Protein AF-A0A3M1J4E8-F1 (afdb_monomer_lite)

Sequence (123 aa):
MEAIKLAAGLACGLILLLCSVLVFVSTPENERYEQTVETLKRRQGLSSVEEVLAVFPQLQGIQLKIRRISYLHDQIHRITEGPAPDVSEEESRCIQAYMEEIHQLRQHVKQGLAQFDTIVGQP

Foldseek 3Di:
DVVVVVVVVVVVVVVVVVVVVVLPDDPVLVVLLVVLQVLCCVLVVN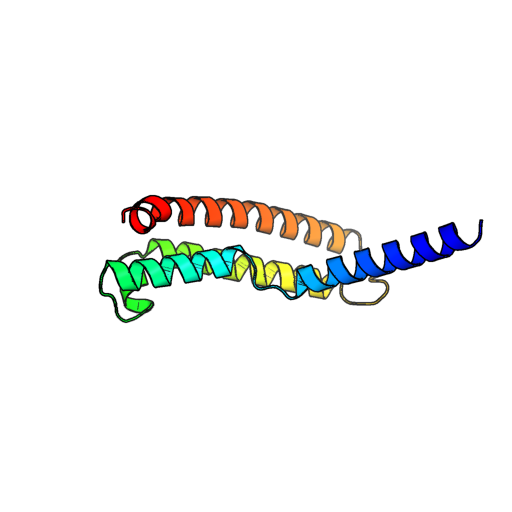DDSVVVCVVVVLSVVLVVLSVLLVVLSVLLCVQVPDPDRPHDPVNVVSNVVSVVSSVVSVVVSVVSSVVSCVVSVDD

Radius of gyration: 19.9 Å; chains: 1; bounding box: 64×22×52 Å

Secondary structure (DSSP, 8-state):
-HHHHHHHHHHHHHHHHHHHHHHHS--HHHHHHHHHHHHHHHHHT--SHHHHHHH-THHHHHHHHHHHHHHHHHHHHHHH-SSS----HHHHHHHHHHHHHHHHHHHHHHHHHHHHHHHHS--

Structure (mmCIF, N/CA/C/O backbone):
data_AF-A0A3M1J4E8-F1
#
_entry.id   AF-A0A3M1J4E8-F1
#
loop_
_atom_site.group_PDB
_atom_site.id
_atom_site.type_symbol
_atom_site.label_atom_id
_atom_site.label_alt_id
_atom_site.label_comp_id
_atom_site.label_asym_id
_atom_site.label_entity_id
_atom_site.label_seq_id
_atom_site.pdbx_PDB_ins_code
_atom_site.Cartn_x
_atom_site.Cartn_y
_atom_site.Cartn_z
_atom_site.occupancy
_atom_site.B_iso_or_equiv
_atom_site.auth_seq_id
_atom_site.auth_comp_id
_atom_site.auth_asym_id
_atom_site.auth_atom_id
_atom_site.pdbx_PDB_model_num
ATOM 1 N N . MET A 1 1 ? 46.088 -7.309 -2.235 1.00 51.94 1 MET A N 1
ATOM 2 C CA . MET A 1 1 ? 45.159 -6.621 -3.166 1.00 51.94 1 MET A CA 1
ATOM 3 C C . MET A 1 1 ? 43.951 -7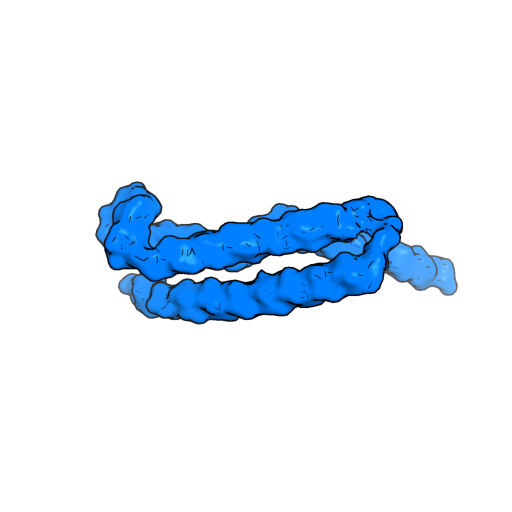.473 -3.561 1.00 51.94 1 MET A C 1
ATOM 5 O O . MET A 1 1 ? 42.925 -6.897 -3.891 1.00 51.94 1 MET A O 1
ATOM 9 N N . GLU A 1 2 ? 44.026 -8.807 -3.507 1.00 52.31 2 GLU A N 1
ATOM 10 C CA . GLU A 1 2 ? 42.916 -9.684 -3.930 1.00 52.31 2 GLU A CA 1
ATOM 11 C C . GLU A 1 2 ? 41.730 -9.731 -2.953 1.00 52.31 2 GLU A C 1
ATOM 13 O O . GLU A 1 2 ? 40.581 -9.776 -3.384 1.00 52.31 2 GLU A O 1
ATOM 18 N N . ALA A 1 3 ? 41.982 -9.595 -1.647 1.00 56.25 3 ALA A N 1
ATOM 19 C CA . ALA A 1 3 ? 40.932 -9.571 -0.622 1.00 56.25 3 ALA A CA 1
ATOM 20 C C . ALA A 1 3 ? 39.928 -8.409 -0.792 1.00 56.25 3 ALA A C 1
ATOM 22 O O . ALA A 1 3 ? 38.752 -8.551 -0.469 1.00 56.25 3 ALA A O 1
ATOM 23 N N . ILE A 1 4 ? 40.368 -7.276 -1.353 1.00 58.94 4 ILE A N 1
ATOM 24 C CA . ILE A 1 4 ? 39.518 -6.094 -1.576 1.00 58.94 4 ILE A CA 1
ATOM 25 C C . ILE A 1 4 ? 38.528 -6.346 -2.726 1.00 58.94 4 ILE A C 1
ATOM 27 O O . ILE A 1 4 ? 37.379 -5.916 -2.659 1.00 58.94 4 ILE A O 1
ATOM 31 N N . LYS A 1 5 ? 38.937 -7.100 -3.757 1.00 55.78 5 LYS A N 1
ATOM 32 C CA . LYS A 1 5 ? 38.064 -7.460 -4.888 1.00 55.78 5 LYS A CA 1
ATOM 33 C C . LYS A 1 5 ? 36.977 -8.456 -4.475 1.00 55.78 5 LYS A C 1
ATOM 35 O O . LYS A 1 5 ? 35.833 -8.316 -4.897 1.00 55.78 5 LYS A O 1
ATOM 40 N N . LEU A 1 6 ? 37.317 -9.409 -3.604 1.00 59.03 6 LEU A N 1
ATOM 41 C CA . LEU A 1 6 ? 36.359 -10.352 -3.013 1.00 59.03 6 LEU A CA 1
ATOM 42 C C . LEU A 1 6 ? 35.342 -9.652 -2.101 1.00 59.03 6 LEU A C 1
ATOM 44 O O . LEU A 1 6 ? 34.148 -9.933 -2.190 1.00 59.03 6 LEU A O 1
ATOM 48 N N . ALA A 1 7 ? 35.790 -8.695 -1.282 1.00 62.09 7 ALA A N 1
ATOM 49 C CA . ALA A 1 7 ? 34.904 -7.909 -0.425 1.00 62.09 7 ALA A CA 1
ATOM 50 C C . ALA A 1 7 ? 33.916 -7.047 -1.232 1.00 62.09 7 ALA A C 1
ATOM 52 O O . ALA A 1 7 ? 32.742 -6.968 -0.877 1.00 62.09 7 ALA A O 1
ATOM 53 N N . ALA A 1 8 ? 34.359 -6.453 -2.347 1.00 61.84 8 ALA A N 1
ATOM 54 C CA . ALA A 1 8 ? 33.491 -5.671 -3.228 1.00 61.84 8 ALA A CA 1
ATOM 55 C C . ALA A 1 8 ? 32.415 -6.535 -3.914 1.00 61.84 8 ALA A C 1
ATOM 57 O O . ALA A 1 8 ? 31.256 -6.126 -3.994 1.00 61.84 8 ALA A O 1
ATOM 58 N N . GLY A 1 9 ? 32.773 -7.747 -4.357 1.00 64.19 9 GLY A N 1
ATOM 59 C CA . GLY A 1 9 ? 31.820 -8.696 -4.942 1.00 64.19 9 GLY A CA 1
ATOM 60 C C . GLY A 1 9 ? 30.756 -9.158 -3.941 1.00 64.19 9 GLY A C 1
ATOM 61 O O . GLY A 1 9 ? 29.569 -9.176 -4.264 1.00 64.19 9 GLY A O 1
ATOM 62 N N . LEU A 1 10 ? 31.166 -9.452 -2.703 1.00 65.00 10 LEU A N 1
ATOM 63 C CA . LEU A 1 10 ? 30.248 -9.816 -1.620 1.00 65.00 10 LEU A CA 1
ATOM 64 C C . LEU A 1 10 ? 29.325 -8.659 -1.225 1.00 65.00 10 LEU A C 1
ATOM 66 O O . LEU A 1 10 ? 28.131 -8.881 -1.057 1.00 65.00 10 LEU A O 1
ATOM 70 N N . ALA A 1 11 ? 29.842 -7.431 -1.130 1.00 66.38 11 ALA A N 1
ATOM 71 C CA . ALA A 1 11 ? 29.031 -6.259 -0.806 1.00 66.38 11 ALA A CA 1
ATOM 72 C C . ALA A 1 11 ? 27.939 -6.006 -1.858 1.00 66.38 11 ALA A C 1
ATOM 74 O O . ALA A 1 11 ? 26.794 -5.738 -1.503 1.00 66.38 11 ALA A O 1
ATOM 75 N N . CYS A 1 12 ? 28.269 -6.152 -3.144 1.00 64.12 12 CYS A N 1
ATOM 76 C CA . CYS A 1 12 ? 27.311 -5.952 -4.231 1.00 64.12 12 CYS A CA 1
ATOM 77 C C . CYS A 1 12 ? 26.219 -7.038 -4.240 1.00 64.12 12 CYS A C 1
ATOM 79 O O . CYS A 1 12 ? 25.036 -6.729 -4.370 1.00 64.12 12 CYS A O 1
ATOM 81 N N . GLY A 1 13 ? 26.598 -8.301 -4.006 1.00 67.62 13 GLY A N 1
ATOM 82 C CA . GLY A 1 13 ? 25.639 -9.397 -3.845 1.00 67.62 13 GLY A CA 1
ATOM 83 C C . GLY A 1 13 ? 24.714 -9.202 -2.640 1.00 67.62 13 GLY A C 1
ATOM 84 O O . GLY A 1 13 ? 23.515 -9.447 -2.741 1.00 67.62 13 GLY A O 1
ATOM 85 N N . LEU A 1 14 ? 25.242 -8.693 -1.522 1.00 67.81 14 LEU A N 1
ATOM 86 C CA . LEU A 1 14 ? 24.461 -8.425 -0.313 1.00 67.81 14 LEU A CA 1
ATOM 87 C C . LEU A 1 14 ? 23.485 -7.252 -0.498 1.00 67.81 14 LEU A C 1
ATOM 89 O O . LEU A 1 14 ? 22.370 -7.308 0.011 1.00 67.81 14 LEU A O 1
ATOM 93 N N . ILE A 1 15 ? 23.874 -6.221 -1.258 1.00 69.75 15 ILE A N 1
ATOM 94 C CA . ILE A 1 15 ? 22.996 -5.096 -1.618 1.00 69.75 15 ILE A CA 1
ATOM 95 C C . ILE A 1 15 ? 21.845 -5.575 -2.507 1.00 69.75 15 ILE A C 1
ATOM 97 O O . ILE A 1 15 ? 20.695 -5.249 -2.226 1.00 69.75 15 ILE A O 1
ATOM 101 N N . LEU A 1 16 ? 22.121 -6.396 -3.526 1.00 63.78 16 LEU A N 1
ATOM 102 C CA . LEU A 1 16 ? 21.072 -6.960 -4.384 1.00 63.78 16 LEU A CA 1
ATOM 103 C C . LEU A 1 16 ? 20.123 -7.876 -3.598 1.00 63.78 16 LEU A C 1
ATOM 105 O O . LEU A 1 16 ? 18.908 -7.823 -3.793 1.00 63.78 16 LEU A O 1
ATOM 109 N N . LEU A 1 17 ? 20.656 -8.654 -2.651 1.00 59.88 17 LEU A N 1
ATOM 110 C CA . LEU A 1 17 ? 19.852 -9.494 -1.765 1.00 59.88 17 LEU A CA 1
ATOM 111 C C . LEU A 1 17 ? 18.974 -8.644 -0.826 1.00 59.88 17 LEU A C 1
ATOM 113 O O . LEU A 1 17 ? 17.785 -8.919 -0.690 1.00 59.88 17 LEU A O 1
ATOM 117 N N . LEU A 1 18 ? 19.506 -7.557 -0.255 1.00 57.75 18 LEU A N 1
ATOM 118 C CA . LEU A 1 18 ? 18.737 -6.600 0.555 1.00 57.75 18 LEU A CA 1
ATOM 119 C C . LEU A 1 18 ? 17.640 -5.892 -0.256 1.00 57.75 18 LEU A C 1
ATOM 121 O O . LEU A 1 18 ? 16.528 -5.721 0.244 1.00 57.75 18 LEU A O 1
ATOM 125 N N . CYS A 1 19 ? 17.911 -5.539 -1.516 1.00 56.16 19 CYS A N 1
ATOM 126 C CA . CYS A 1 19 ? 16.904 -4.983 -2.420 1.00 56.16 19 CYS A CA 1
ATOM 127 C C . CYS A 1 19 ? 15.777 -5.984 -2.712 1.00 56.16 19 CYS A C 1
ATOM 129 O O . CYS A 1 19 ? 14.620 -5.580 -2.762 1.00 56.16 19 CYS A O 1
ATOM 131 N N . SER A 1 20 ? 16.083 -7.281 -2.839 1.00 53.41 20 SER A N 1
ATOM 132 C CA . SER A 1 20 ? 15.061 -8.316 -3.059 1.00 53.41 20 SER A CA 1
ATOM 133 C C . SER A 1 20 ? 14.174 -8.567 -1.831 1.00 53.41 20 SER A C 1
ATOM 135 O O . SER A 1 20 ? 12.972 -8.785 -1.973 1.00 53.41 20 SER A O 1
ATOM 137 N N . VAL A 1 21 ? 14.725 -8.453 -0.615 1.00 51.91 21 VAL A N 1
ATOM 138 C CA . VAL A 1 21 ? 13.957 -8.599 0.636 1.00 51.91 21 VAL A CA 1
ATOM 139 C C . VAL A 1 21 ? 12.963 -7.448 0.821 1.00 51.91 21 VAL A C 1
ATOM 141 O O . VAL A 1 21 ? 11.862 -7.676 1.313 1.00 51.91 21 VAL A O 1
ATOM 144 N N . LEU A 1 22 ? 13.282 -6.236 0.356 1.00 52.28 22 LEU A N 1
ATOM 145 C CA . LEU A 1 22 ? 12.353 -5.097 0.397 1.00 52.28 22 LEU A CA 1
ATOM 146 C C . LEU A 1 22 ? 11.086 -5.293 -0.454 1.00 52.28 22 LEU A C 1
ATOM 148 O O . LEU A 1 22 ? 10.101 -4.599 -0.217 1.00 52.28 22 LEU A O 1
ATOM 152 N N . VAL A 1 23 ? 11.088 -6.225 -1.412 1.00 52.72 23 VAL A N 1
ATOM 153 C CA . VAL A 1 23 ? 9.934 -6.495 -2.288 1.00 52.72 23 VAL A CA 1
ATOM 154 C C . VAL A 1 23 ? 8.943 -7.483 -1.652 1.00 52.72 23 VAL A C 1
ATOM 156 O O . VAL A 1 23 ? 7.759 -7.441 -1.968 1.00 52.72 23 VAL A O 1
ATOM 159 N N . PHE A 1 24 ? 9.385 -8.332 -0.715 1.00 46.12 24 PHE A N 1
ATOM 160 C CA . PHE A 1 24 ? 8.556 -9.391 -0.113 1.00 46.12 24 PHE A CA 1
ATOM 161 C C . PHE A 1 24 ? 7.991 -9.069 1.279 1.00 46.12 24 PHE A C 1
ATOM 163 O O . PHE A 1 24 ? 7.255 -9.878 1.844 1.00 46.12 24 PHE A O 1
ATOM 170 N N . VAL A 1 25 ? 8.315 -7.909 1.852 1.00 49.38 25 VAL A N 1
ATOM 171 C CA . VAL A 1 25 ? 7.805 -7.503 3.168 1.00 49.38 25 VAL A CA 1
ATOM 172 C C . VAL A 1 25 ? 6.472 -6.784 2.986 1.00 49.38 25 VAL A C 1
ATOM 174 O O . VAL A 1 25 ? 6.387 -5.807 2.239 1.00 49.38 25 VAL A O 1
ATOM 177 N N . SER A 1 26 ? 5.435 -7.273 3.676 1.00 53.28 26 SER A N 1
ATOM 178 C CA . SER A 1 26 ? 4.169 -6.567 3.893 1.00 53.28 26 SER A CA 1
ATOM 179 C C . SER A 1 26 ? 4.430 -5.074 4.049 1.00 53.28 26 SER A C 1
ATOM 181 O O . SER A 1 26 ? 5.248 -4.669 4.872 1.00 53.28 26 SER A O 1
ATOM 183 N N . THR A 1 27 ? 3.791 -4.243 3.222 1.00 67.56 27 THR A N 1
ATOM 184 C CA . THR A 1 27 ? 4.087 -2.805 3.248 1.00 67.56 27 THR A CA 1
ATOM 185 C C . THR A 1 27 ? 3.919 -2.268 4.678 1.00 67.56 27 THR A C 1
ATOM 187 O O . THR A 1 27 ? 2.921 -2.595 5.329 1.00 67.56 27 THR A O 1
ATOM 190 N N . PRO A 1 28 ? 4.864 -1.462 5.197 1.00 80.25 28 PRO A N 1
ATOM 191 C CA . PRO A 1 28 ? 4.826 -0.988 6.585 1.00 80.25 28 PRO A CA 1
ATOM 192 C C . PRO A 1 28 ? 3.538 -0.209 6.895 1.00 80.25 28 PRO A C 1
ATOM 194 O O . PRO A 1 28 ? 3.106 -0.110 8.042 1.00 80.25 28 PRO A O 1
ATOM 197 N N . GLU A 1 29 ? 2.891 0.335 5.863 1.00 82.75 29 GLU A N 1
ATOM 198 C CA . GLU A 1 29 ? 1.571 0.944 5.951 1.00 82.75 29 GLU A CA 1
ATOM 199 C C . GLU A 1 29 ? 0.452 -0.053 6.302 1.00 82.75 29 GLU A C 1
ATOM 201 O O . GLU A 1 29 ? -0.430 0.291 7.090 1.00 82.75 29 GLU A O 1
ATOM 206 N N . ASN A 1 30 ? 0.477 -1.270 5.747 1.00 88.12 30 ASN A N 1
ATOM 207 C CA . ASN A 1 30 ? -0.522 -2.300 6.035 1.00 88.12 30 ASN A CA 1
ATOM 208 C C . ASN A 1 30 ? -0.370 -2.848 7.458 1.00 88.12 30 ASN A C 1
ATOM 210 O O . ASN A 1 30 ? -1.357 -2.949 8.179 1.00 88.12 30 ASN A O 1
ATOM 214 N N . GLU A 1 31 ? 0.863 -3.111 7.897 1.00 88.75 31 GLU A N 1
ATOM 215 C CA . GLU A 1 31 ? 1.127 -3.560 9.271 1.00 88.75 31 GLU A CA 1
ATOM 216 C C . GLU A 1 31 ? 0.639 -2.533 10.297 1.00 88.75 31 GLU A C 1
ATOM 218 O O . GLU A 1 31 ? -0.040 -2.875 11.267 1.00 88.75 31 GLU A O 1
ATOM 223 N N . ARG A 1 32 ? 0.925 -1.246 10.058 1.00 88.31 32 ARG A N 1
ATOM 224 C CA . ARG A 1 32 ? 0.455 -0.171 10.934 1.00 88.31 32 ARG A CA 1
ATOM 225 C C . ARG A 1 32 ? -1.070 -0.074 10.945 1.00 88.31 32 ARG A C 1
ATOM 227 O O . ARG A 1 32 ? -1.652 0.113 12.009 1.00 88.31 32 ARG A O 1
ATOM 234 N N . TYR A 1 33 ? -1.720 -0.220 9.790 1.00 93.19 33 TYR A N 1
ATOM 235 C CA . TYR A 1 33 ? -3.180 -0.245 9.702 1.00 93.19 33 TYR A CA 1
ATOM 236 C C . TYR A 1 33 ? -3.781 -1.397 10.519 1.00 93.19 33 TYR A C 1
ATOM 238 O O . TYR A 1 33 ? -4.685 -1.169 11.324 1.00 93.19 33 TYR A O 1
ATOM 246 N N . GLU A 1 34 ? -3.259 -2.615 10.363 1.00 92.50 34 GLU A N 1
ATOM 247 C CA . GLU A 1 34 ? -3.715 -3.794 11.106 1.00 92.50 34 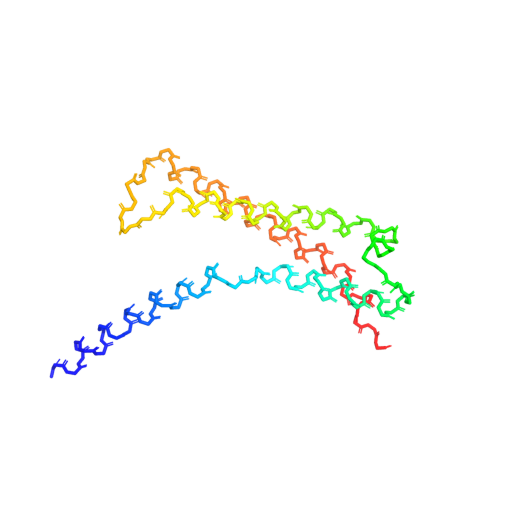GLU A CA 1
ATOM 248 C C . GLU A 1 34 ? -3.535 -3.615 12.619 1.00 92.50 34 GLU A C 1
ATOM 250 O O . GLU A 1 34 ? -4.460 -3.882 13.387 1.00 92.50 34 GLU A O 1
ATOM 255 N N . GLN A 1 35 ? -2.394 -3.071 13.055 1.00 91.81 35 GLN A N 1
ATOM 256 C CA . GLN A 1 35 ? -2.150 -2.747 14.463 1.00 91.81 35 GLN A CA 1
ATOM 257 C C . GLN A 1 35 ? -3.139 -1.708 15.008 1.00 91.81 35 GLN A C 1
ATOM 259 O O . GLN A 1 35 ? -3.645 -1.864 16.126 1.00 91.81 35 GLN A O 1
ATOM 264 N N . THR A 1 36 ? -3.443 -0.657 14.238 1.00 91.75 36 THR A N 1
ATOM 265 C CA . THR A 1 36 ? -4.445 0.348 14.618 1.00 91.75 36 THR A CA 1
ATOM 266 C C . THR A 1 36 ? -5.823 -0.293 14.770 1.00 91.75 36 THR A C 1
ATOM 268 O O . THR A 1 36 ? -6.467 -0.096 15.799 1.00 91.75 36 THR A O 1
ATOM 271 N N . VAL A 1 37 ? -6.258 -1.103 13.800 1.00 93.75 37 VAL A N 1
ATOM 272 C CA . VAL A 1 37 ? -7.551 -1.806 13.849 1.00 93.75 37 VAL A CA 1
ATOM 273 C C . VAL A 1 37 ? -7.628 -2.724 15.067 1.00 93.75 37 VAL A C 1
ATOM 275 O O . VAL A 1 37 ? -8.585 -2.641 15.834 1.00 93.75 37 VAL A O 1
ATOM 278 N N . GLU A 1 38 ? -6.611 -3.551 15.299 1.00 92.81 38 GLU A N 1
ATOM 279 C CA . GLU A 1 38 ? -6.575 -4.464 16.445 1.00 92.81 38 GLU A CA 1
ATOM 280 C C . GLU A 1 38 ? -6.577 -3.724 17.787 1.00 92.81 38 GLU A C 1
ATOM 282 O O . GLU A 1 38 ? -7.236 -4.149 18.739 1.00 92.81 38 GLU A O 1
ATOM 287 N N . THR A 1 39 ? -5.899 -2.579 17.873 1.00 90.44 39 THR A N 1
ATOM 288 C CA . THR A 1 39 ? -5.914 -1.777 19.100 1.00 90.44 39 THR A CA 1
ATOM 289 C C . THR A 1 39 ? -7.279 -1.136 19.339 1.00 90.44 39 THR A C 1
ATOM 291 O O . THR A 1 39 ? -7.769 -1.143 20.471 1.00 90.44 39 THR A O 1
ATOM 294 N N . LEU A 1 40 ? -7.928 -0.632 18.286 1.00 90.75 40 LEU A N 1
ATOM 295 C CA . LEU A 1 40 ? -9.283 -0.089 18.375 1.00 90.75 40 LEU A CA 1
ATOM 296 C C . LEU A 1 40 ? -10.290 -1.168 18.784 1.00 90.75 40 LEU A C 1
ATOM 298 O O . LEU A 1 40 ? -11.114 -0.902 19.656 1.00 90.75 40 LEU A O 1
ATOM 302 N N . LYS A 1 41 ? -10.169 -2.396 18.254 1.00 92.00 41 LYS A N 1
ATOM 303 C CA . LYS A 1 41 ? -10.991 -3.543 18.681 1.00 92.00 41 LYS A CA 1
ATOM 304 C C . LYS A 1 41 ? -10.893 -3.775 20.178 1.00 92.00 41 LYS A C 1
ATOM 306 O O . LYS A 1 41 ? -11.90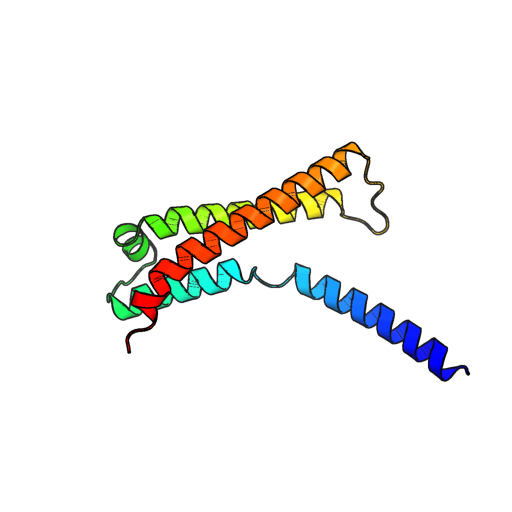5 -3.768 20.871 1.00 92.00 41 LYS A O 1
ATOM 311 N N . ARG A 1 42 ? -9.669 -3.913 20.694 1.00 90.44 42 ARG A N 1
ATOM 312 C CA . ARG A 1 42 ? -9.438 -4.195 22.119 1.00 90.44 42 ARG A CA 1
ATOM 313 C C . ARG A 1 42 ? -9.942 -3.075 23.025 1.00 90.44 42 ARG A C 1
ATOM 315 O O . ARG A 1 42 ? -10.559 -3.362 24.042 1.00 90.44 42 ARG A O 1
ATOM 322 N N . ARG A 1 43 ? -9.690 -1.812 22.667 1.00 87.81 43 ARG A N 1
ATOM 323 C CA . ARG A 1 43 ? -10.039 -0.651 23.505 1.00 87.81 43 ARG A CA 1
ATOM 324 C C . ARG A 1 43 ? -11.529 -0.342 23.529 1.00 87.81 43 ARG A C 1
ATOM 326 O O . ARG A 1 43 ? -12.045 0.057 24.563 1.00 87.81 43 ARG A O 1
ATOM 333 N N . GLN A 1 44 ? -12.203 -0.512 22.397 1.00 87.75 44 GLN A N 1
ATOM 334 C CA . GLN A 1 44 ? -13.631 -0.221 22.262 1.00 87.75 44 GLN A CA 1
ATOM 335 C C . GLN A 1 44 ? -14.508 -1.461 22.504 1.00 87.75 44 GLN A C 1
ATOM 337 O O . GLN A 1 44 ? -15.726 -1.380 22.387 1.00 87.75 44 GLN A O 1
ATOM 342 N N . GLY A 1 45 ? -13.903 -2.610 22.834 1.00 89.50 45 GLY A N 1
ATOM 343 C CA . GLY A 1 45 ? -14.622 -3.867 23.044 1.00 89.50 45 GLY A CA 1
ATOM 344 C C . GLY A 1 45 ? -15.303 -4.400 21.779 1.00 89.50 45 GLY A C 1
ATOM 345 O O . GLY A 1 45 ? -16.329 -5.065 21.883 1.00 89.50 45 GLY A O 1
ATOM 346 N N . LEU A 1 46 ? -14.757 -4.093 20.597 1.00 92.44 46 LEU A N 1
ATOM 347 C CA . LEU A 1 46 ? -15.304 -4.526 19.309 1.00 92.44 46 LEU A CA 1
ATOM 348 C C . LEU A 1 46 ? -14.754 -5.905 18.938 1.00 92.44 46 LEU A C 1
ATOM 350 O O . LEU A 1 46 ? -13.577 -6.213 19.142 1.00 92.44 46 LEU A O 1
ATOM 354 N N . SER A 1 47 ? -15.614 -6.735 18.365 1.00 90.00 47 SER A N 1
ATOM 355 C CA . SER A 1 47 ? -15.347 -8.143 18.072 1.00 90.00 47 SER A CA 1
ATOM 356 C C . SER A 1 47 ? -14.798 -8.370 16.661 1.00 90.00 47 SER A C 1
ATOM 358 O O . SER A 1 47 ? -14.073 -9.339 16.419 1.00 90.00 47 SER A O 1
ATOM 360 N N . SER A 1 48 ? -15.080 -7.455 15.732 1.00 92.44 48 SER A N 1
ATOM 361 C CA . SER A 1 48 ? -14.803 -7.627 14.304 1.00 92.44 48 SER A CA 1
ATOM 362 C C . SER A 1 48 ? -14.217 -6.374 13.654 1.00 92.44 48 SER A C 1
ATOM 364 O O . SER A 1 48 ? -14.246 -5.278 14.215 1.00 92.44 48 SER A O 1
ATOM 366 N N . VAL A 1 49 ? -13.641 -6.538 12.460 1.00 90.31 49 VAL A N 1
ATOM 367 C CA . VAL A 1 49 ? -13.132 -5.407 11.669 1.00 90.31 49 VAL A CA 1
ATOM 368 C C . VAL A 1 49 ? -14.303 -4.588 11.128 1.00 90.31 49 VAL A C 1
ATOM 370 O O . VAL A 1 49 ? -14.226 -3.368 11.072 1.00 90.31 49 VAL A O 1
ATOM 373 N N . GLU A 1 50 ? -15.410 -5.239 10.789 1.00 93.81 50 GLU A N 1
ATOM 374 C CA . GLU A 1 50 ? -16.640 -4.615 10.312 1.00 93.81 50 GLU A CA 1
ATOM 375 C C . GLU A 1 50 ? -17.218 -3.650 11.352 1.00 93.81 50 GLU A C 1
ATOM 377 O O . GLU A 1 50 ? -17.584 -2.529 11.009 1.00 93.81 50 GLU A O 1
ATOM 382 N N . GLU A 1 51 ? -17.229 -4.042 12.629 1.00 92.94 51 GLU A N 1
ATOM 383 C CA . GLU A 1 51 ? -17.634 -3.164 13.732 1.00 92.94 51 GLU A CA 1
ATOM 384 C C . GLU A 1 51 ? -16.700 -1.956 13.874 1.00 92.94 51 GLU A C 1
ATOM 386 O O . GLU A 1 51 ? -17.165 -0.827 14.027 1.00 92.94 51 GLU A O 1
ATOM 391 N N . VAL A 1 52 ? -15.384 -2.158 13.753 1.00 93.19 52 VAL A N 1
ATOM 392 C CA . VAL A 1 52 ? -14.410 -1.052 13.762 1.00 93.19 52 VAL A CA 1
ATOM 393 C C . VAL A 1 52 ? -14.661 -0.100 12.603 1.00 93.19 52 VAL A C 1
ATOM 395 O O . VAL A 1 52 ? -14.632 1.108 12.802 1.00 93.19 52 VAL A O 1
ATOM 398 N N . LEU A 1 53 ? -14.925 -0.614 11.402 1.00 94.06 53 LEU A N 1
ATOM 399 C CA . LEU A 1 53 ? -15.211 0.209 10.228 1.00 94.06 53 LEU A CA 1
ATOM 400 C C . LEU A 1 53 ? -16.558 0.932 10.340 1.00 94.06 53 LEU A C 1
ATOM 402 O O . LEU A 1 53 ? -16.686 2.041 9.828 1.00 94.06 53 LEU A O 1
ATOM 406 N N . ALA A 1 54 ? -17.541 0.352 11.031 1.00 93.12 54 ALA A N 1
ATOM 407 C CA . ALA A 1 54 ? -18.810 1.018 11.310 1.00 93.12 54 ALA A CA 1
ATOM 408 C C . ALA A 1 54 ? -18.633 2.206 12.272 1.00 93.12 54 ALA A C 1
ATOM 410 O O . ALA A 1 54 ? -19.227 3.262 12.059 1.00 93.12 54 ALA A O 1
ATOM 411 N N . VAL A 1 55 ? -17.792 2.057 13.302 1.00 93.25 55 VAL A N 1
ATOM 412 C CA . VAL A 1 55 ? -17.501 3.122 14.282 1.00 93.25 55 VAL A CA 1
ATOM 413 C C . VAL A 1 55 ? -16.512 4.155 13.725 1.00 93.25 55 VAL A C 1
ATOM 415 O O . VAL A 1 55 ? -16.654 5.354 13.961 1.00 93.25 55 VAL A O 1
ATOM 418 N N . PHE A 1 56 ? -15.525 3.709 12.950 1.00 93.00 56 PHE A N 1
ATOM 419 C CA . PHE A 1 56 ? -14.442 4.517 12.390 1.00 93.00 56 PHE A CA 1
ATOM 420 C C . PHE A 1 56 ? -14.400 4.392 10.855 1.00 93.00 56 PHE A C 1
ATOM 422 O O . PHE A 1 56 ? -13.439 3.856 10.293 1.00 93.00 56 PHE A O 1
ATOM 429 N N . PRO A 1 57 ? -15.397 4.939 10.133 1.00 93.12 57 PRO A N 1
ATOM 430 C CA . PRO A 1 57 ? -15.522 4.776 8.678 1.00 93.12 57 PRO A CA 1
ATOM 431 C C . PRO A 1 57 ? -14.339 5.349 7.885 1.00 93.12 57 PRO A C 1
ATOM 433 O O . PRO A 1 57 ? -14.066 4.936 6.759 1.00 93.12 57 PRO A O 1
ATOM 436 N N . GLN A 1 58 ? -13.573 6.265 8.480 1.00 92.56 58 GLN A N 1
ATOM 437 C CA . GLN A 1 58 ? -12.360 6.824 7.880 1.00 92.56 58 GLN A CA 1
ATOM 438 C C . GLN A 1 58 ? -11.293 5.751 7.587 1.00 92.56 58 GLN A C 1
ATOM 440 O O . GLN A 1 58 ? -10.544 5.883 6.615 1.00 92.56 58 GLN A O 1
ATOM 445 N N . LEU A 1 59 ? -11.257 4.662 8.367 1.00 93.88 59 LEU A N 1
ATOM 446 C CA . LEU A 1 59 ? -10.338 3.541 8.150 1.00 93.88 59 LEU A CA 1
ATOM 447 C C . LEU A 1 59 ? -10.604 2.827 6.822 1.00 93.88 59 LEU A C 1
ATOM 449 O O . LEU A 1 59 ? -9.656 2.389 6.175 1.00 93.88 59 LEU A O 1
ATOM 453 N N . GLN A 1 60 ? -11.849 2.802 6.338 1.00 94.69 60 GLN A N 1
ATOM 454 C CA . GLN A 1 60 ? -12.166 2.244 5.022 1.00 94.69 60 GLN A CA 1
ATOM 455 C C . GLN A 1 60 ? -11.449 3.024 3.912 1.00 94.69 60 GLN A C 1
ATOM 457 O O . GLN A 1 60 ? -10.837 2.446 3.011 1.00 94.69 60 GLN A O 1
ATOM 462 N N . GLY A 1 61 ? -11.455 4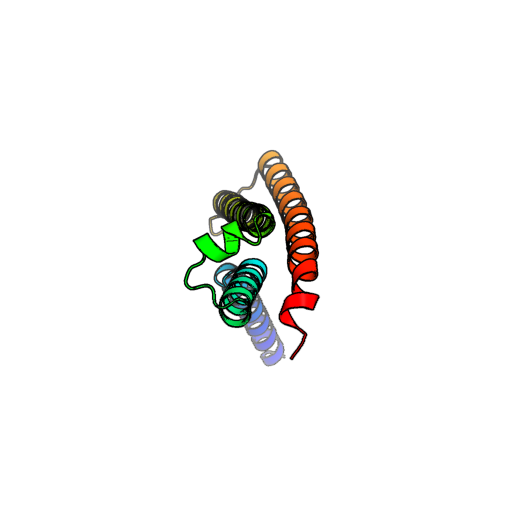.355 4.011 1.00 94.75 61 GLY A N 1
ATOM 463 C CA . GLY A 1 61 ? -10.747 5.227 3.080 1.00 94.75 61 GLY A CA 1
ATOM 464 C C . GLY A 1 61 ? -9.227 5.051 3.125 1.00 94.75 61 GLY A C 1
ATOM 465 O O . GLY A 1 61 ? -8.567 5.266 2.107 1.00 94.75 61 GLY A O 1
ATOM 466 N N . ILE A 1 62 ? -8.666 4.670 4.275 1.00 95.25 62 ILE A N 1
ATOM 467 C CA . ILE A 1 62 ? -7.241 4.349 4.437 1.00 95.25 62 ILE A CA 1
ATOM 468 C C . ILE A 1 62 ? -6.936 2.977 3.823 1.00 95.25 62 ILE A C 1
ATOM 470 O O . ILE A 1 62 ? -6.005 2.863 3.027 1.00 95.25 62 ILE A O 1
ATOM 474 N N . GLN A 1 63 ? -7.765 1.967 4.095 1.00 94.69 63 GLN A N 1
ATOM 475 C CA . GLN A 1 63 ? -7.623 0.622 3.537 1.00 94.69 63 GLN A CA 1
ATOM 476 C C . GLN A 1 63 ? -7.634 0.636 2.003 1.00 94.69 63 GLN A C 1
ATOM 478 O O . GLN A 1 63 ? -6.808 -0.017 1.365 1.00 94.69 63 GLN A O 1
ATOM 483 N N . LEU A 1 64 ? -8.528 1.420 1.392 1.00 95.81 64 LEU A N 1
ATOM 484 C CA . LEU A 1 64 ? -8.576 1.581 -0.064 1.00 95.81 64 LEU A CA 1
ATOM 485 C C . LEU A 1 64 ? -7.274 2.170 -0.629 1.00 95.81 64 LEU A C 1
ATOM 487 O O . LEU A 1 64 ? -6.806 1.724 -1.676 1.00 95.81 64 LEU A O 1
ATOM 491 N N . LYS A 1 65 ? -6.651 3.125 0.073 1.00 96.38 65 LYS A N 1
ATOM 492 C CA . LYS A 1 65 ? -5.363 3.708 -0.341 1.00 96.38 65 LYS A CA 1
ATOM 493 C C . LYS A 1 65 ? -4.223 2.698 -0.235 1.00 96.38 65 LYS A C 1
ATOM 495 O O . LYS A 1 65 ? -3.411 2.623 -1.149 1.00 96.38 65 LYS A O 1
ATOM 500 N N . ILE A 1 66 ? -4.192 1.883 0.821 1.00 94.75 66 ILE A N 1
ATOM 501 C CA . ILE A 1 66 ? -3.200 0.804 0.985 1.00 94.75 66 ILE A CA 1
ATOM 502 C C . ILE A 1 66 ? -3.328 -0.230 -0.143 1.00 94.75 66 ILE A C 1
ATOM 504 O O . ILE A 1 66 ? -2.329 -0.619 -0.753 1.00 94.75 66 ILE A O 1
ATOM 508 N N . ARG A 1 67 ? -4.561 -0.617 -0.498 1.00 94.38 67 ARG A N 1
ATOM 509 C CA . ARG A 1 67 ? -4.811 -1.499 -1.651 1.00 94.38 67 ARG A CA 1
ATOM 510 C C . ARG A 1 67 ? -4.339 -0.874 -2.962 1.00 94.38 67 ARG A C 1
ATOM 512 O O . ARG A 1 67 ? -3.723 -1.561 -3.770 1.00 94.38 67 ARG A O 1
ATOM 519 N N . ARG A 1 68 ? -4.577 0.427 -3.163 1.00 96.31 68 ARG A N 1
ATOM 520 C CA . ARG A 1 68 ? -4.098 1.152 -4.349 1.00 96.31 68 ARG A CA 1
ATOM 521 C C . ARG A 1 68 ? -2.570 1.191 -4.423 1.00 96.31 68 ARG A C 1
ATOM 523 O O . ARG A 1 68 ? -2.035 0.947 -5.495 1.00 96.31 68 ARG A O 1
ATOM 530 N N . ILE A 1 69 ? -1.878 1.427 -3.307 1.00 94.50 69 ILE A N 1
ATOM 531 C CA . ILE A 1 69 ? -0.407 1.366 -3.244 1.00 94.50 69 ILE A CA 1
ATOM 532 C C . ILE A 1 69 ? 0.093 -0.013 -3.687 1.00 94.50 69 ILE A C 1
ATOM 534 O O . ILE A 1 69 ? 1.004 -0.094 -4.505 1.00 94.50 69 ILE A O 1
ATOM 538 N N . SER A 1 70 ? -0.525 -1.083 -3.180 1.00 92.44 70 SER A N 1
ATOM 539 C CA . SER A 1 70 ? -0.151 -2.461 -3.529 1.00 92.44 70 SER A CA 1
ATOM 540 C C . SER A 1 70 ? -0.354 -2.729 -5.022 1.00 92.44 70 SER A C 1
ATOM 542 O O . SER A 1 70 ? 0.559 -3.182 -5.699 1.00 92.44 70 SER A O 1
ATOM 544 N N . TYR A 1 71 ? -1.506 -2.323 -5.563 1.00 94.81 71 TYR A N 1
ATOM 545 C CA . TYR A 1 71 ? -1.787 -2.417 -6.995 1.00 94.81 71 TYR A CA 1
ATOM 546 C C . TYR A 1 71 ? -0.744 -1.686 -7.855 1.00 94.81 71 TYR A C 1
ATOM 548 O O . TYR A 1 71 ? -0.318 -2.211 -8.879 1.00 94.81 71 TYR A O 1
ATOM 556 N N . LEU A 1 72 ? -0.338 -0.473 -7.467 1.00 93.44 72 LEU A N 1
ATOM 557 C CA . LEU A 1 72 ? 0.653 0.304 -8.215 1.00 93.44 72 LEU A CA 1
ATOM 558 C C . LEU A 1 72 ? 2.041 -0.343 -8.169 1.00 93.44 72 LEU A C 1
ATOM 560 O O . LEU A 1 72 ? 2.718 -0.377 -9.193 1.00 93.44 72 LEU A O 1
ATOM 564 N N . HIS A 1 73 ? 2.442 -0.901 -7.021 1.00 92.00 73 HIS A N 1
ATOM 565 C CA . HIS A 1 73 ? 3.663 -1.708 -6.927 1.00 92.00 73 HIS A CA 1
ATOM 566 C C . HIS A 1 73 ? 3.609 -2.918 -7.857 1.00 92.00 73 HIS A C 1
ATOM 568 O O . HIS A 1 73 ? 4.573 -3.150 -8.579 1.00 92.00 73 HIS A O 1
ATOM 574 N N . ASP A 1 74 ? 2.476 -3.621 -7.922 1.00 92.12 74 ASP A N 1
ATOM 575 C CA . ASP A 1 74 ? 2.302 -4.742 -8.851 1.00 92.12 74 ASP A CA 1
ATOM 576 C C . ASP A 1 74 ? 2.418 -4.297 -10.316 1.00 92.12 74 ASP A C 1
ATOM 578 O O . ASP A 1 74 ? 2.988 -5.017 -11.133 1.00 92.12 74 ASP A O 1
ATOM 582 N N . GLN A 1 75 ? 1.901 -3.113 -10.676 1.00 92.31 75 GLN A N 1
ATOM 583 C CA . GLN A 1 75 ? 2.064 -2.576 -12.034 1.00 92.31 75 GLN A CA 1
ATOM 584 C C . GLN A 1 75 ? 3.531 -2.272 -12.348 1.00 92.31 75 GLN A C 1
ATOM 586 O O . GLN A 1 75 ? 4.018 -2.667 -13.403 1.00 92.31 75 GLN A O 1
ATOM 591 N N . ILE A 1 76 ? 4.248 -1.615 -11.430 1.00 90.25 76 ILE A N 1
ATOM 592 C CA . ILE A 1 76 ? 5.685 -1.348 -11.589 1.00 90.25 76 ILE A CA 1
ATOM 593 C C . ILE A 1 76 ? 6.448 -2.667 -11.718 1.00 90.25 76 ILE A C 1
ATOM 595 O O . ILE A 1 76 ? 7.291 -2.799 -12.603 1.00 90.25 76 ILE A O 1
ATOM 599 N N . HIS A 1 77 ? 6.136 -3.652 -10.875 1.00 90.19 77 HIS A N 1
ATOM 600 C CA . HIS A 1 77 ? 6.774 -4.960 -10.919 1.00 90.19 77 HIS A CA 1
ATOM 601 C C . HIS A 1 77 ? 6.570 -5.633 -12.276 1.00 90.19 77 HIS A C 1
ATOM 603 O O . HIS A 1 77 ? 7.550 -6.046 -12.878 1.00 90.19 77 HIS A O 1
ATOM 609 N N . ARG A 1 78 ? 5.342 -5.646 -12.811 1.00 90.12 78 ARG A N 1
ATOM 610 C CA . ARG A 1 78 ? 5.044 -6.211 -14.140 1.00 90.12 78 ARG A CA 1
ATOM 611 C C . ARG A 1 78 ? 5.822 -5.544 -15.274 1.00 90.12 78 ARG A C 1
ATOM 613 O O . ARG A 1 78 ? 6.236 -6.234 -16.194 1.00 90.12 78 ARG A O 1
ATOM 620 N N . ILE A 1 79 ? 6.008 -4.223 -15.225 1.00 88.31 79 ILE A N 1
ATOM 621 C CA . ILE A 1 79 ? 6.774 -3.491 -16.251 1.00 88.31 79 ILE A CA 1
ATOM 622 C C . ILE A 1 79 ? 8.274 -3.797 -16.130 1.00 88.31 79 ILE A C 1
ATOM 624 O O . ILE A 1 79 ? 8.994 -3.861 -17.120 1.00 88.31 79 ILE A O 1
ATOM 628 N N . THR A 1 80 ? 8.757 -3.979 -14.903 1.00 88.00 80 THR A N 1
ATOM 629 C CA . THR A 1 80 ? 10.182 -4.165 -14.596 1.00 88.00 80 THR A CA 1
ATOM 630 C C . THR A 1 80 ? 10.591 -5.635 -14.466 1.00 88.00 80 THR A C 1
ATOM 632 O O . TH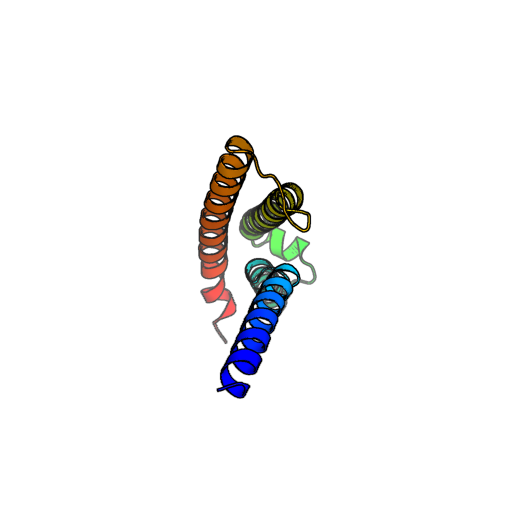R A 1 80 ? 11.733 -5.922 -14.106 1.00 88.00 80 THR A O 1
ATOM 635 N N . GLU A 1 81 ? 9.686 -6.575 -14.746 1.00 89.56 81 GLU A N 1
ATOM 636 C CA . GLU A 1 81 ? 9.927 -8.003 -14.565 1.00 89.56 81 GLU A CA 1
ATOM 637 C C . GLU A 1 81 ? 10.906 -8.532 -15.625 1.00 89.56 81 GLU A C 1
ATOM 639 O O . GLU A 1 81 ? 10.705 -8.381 -16.829 1.00 89.56 81 GLU A O 1
ATOM 644 N N . GLY A 1 82 ? 11.982 -9.181 -15.171 1.00 78.25 82 GLY A N 1
ATOM 645 C CA . GLY A 1 82 ? 12.982 -9.817 -16.028 1.00 78.25 82 GLY A CA 1
ATOM 646 C C . GLY A 1 82 ? 14.425 -9.412 -15.697 1.00 78.25 82 GLY A C 1
ATOM 647 O O . GLY A 1 82 ? 14.664 -8.460 -14.959 1.00 78.25 82 GLY A O 1
ATOM 648 N N . PRO A 1 83 ? 15.425 -10.146 -16.218 1.00 63.62 83 PRO A N 1
ATOM 649 C CA . PRO A 1 83 ? 16.838 -9.921 -15.894 1.00 63.62 83 PRO A CA 1
ATOM 650 C C . PRO A 1 83 ? 17.435 -8.652 -16.533 1.00 63.62 83 PRO A C 1
ATOM 652 O O . PRO A 1 83 ? 18.490 -8.194 -16.100 1.00 63.62 83 PRO A O 1
ATOM 655 N N . ALA A 1 84 ? 16.778 -8.098 -17.554 1.00 75.50 84 ALA A N 1
ATOM 656 C CA . ALA A 1 84 ? 17.124 -6.838 -18.209 1.00 75.50 84 ALA A CA 1
ATOM 657 C C . ALA A 1 84 ? 15.864 -6.293 -18.907 1.00 75.50 84 ALA A C 1
ATOM 659 O O . ALA A 1 84 ? 15.693 -6.534 -20.103 1.00 75.50 84 ALA A O 1
ATOM 660 N N . PRO A 1 85 ? 14.933 -5.663 -18.167 1.00 75.00 85 PRO A N 1
ATOM 661 C CA . PRO A 1 85 ? 13.704 -5.161 -18.763 1.00 75.00 85 PRO A CA 1
ATOM 662 C C . PRO A 1 85 ? 14.055 -4.051 -19.761 1.00 75.00 85 PRO A C 1
ATOM 664 O O . PRO A 1 85 ? 14.694 -3.059 -19.402 1.00 75.00 85 PRO A O 1
ATOM 667 N N . ASP A 1 86 ? 13.675 -4.243 -21.023 1.00 84.12 86 ASP A N 1
ATOM 668 C CA . ASP A 1 86 ? 13.778 -3.212 -22.055 1.00 84.12 86 ASP A CA 1
ATOM 669 C C . ASP A 1 86 ? 12.595 -2.255 -21.888 1.00 84.12 86 ASP A C 1
ATOM 671 O O . ASP A 1 86 ? 11.546 -2.413 -22.505 1.00 84.12 86 ASP A O 1
ATOM 675 N N . VAL A 1 87 ? 12.737 -1.334 -20.933 1.00 87.38 87 VAL A N 1
ATOM 676 C CA . VAL A 1 87 ? 11.693 -0.374 -20.567 1.00 87.38 87 VAL A CA 1
ATOM 677 C C . VAL A 1 87 ? 11.728 0.788 -21.552 1.00 87.38 87 VAL A C 1
ATOM 679 O O . VAL A 1 87 ? 12.699 1.549 -21.603 1.00 87.38 87 VAL A O 1
ATOM 682 N N . SER A 1 88 ? 10.649 0.961 -22.307 1.00 92.25 88 SER A N 1
ATOM 683 C CA . SER A 1 88 ? 10.485 2.104 -23.204 1.00 92.25 88 SER A CA 1
ATOM 684 C C . SER A 1 88 ? 10.413 3.433 -22.437 1.00 92.25 88 SER A C 1
ATOM 686 O O . SER A 1 88 ? 10.111 3.485 -21.243 1.00 92.25 88 SER A O 1
ATOM 688 N N . GLU A 1 89 ? 10.649 4.556 -23.124 1.00 92.94 89 GLU A N 1
ATOM 689 C CA . GLU A 1 89 ? 10.519 5.888 -22.508 1.00 92.94 89 GLU A CA 1
ATOM 690 C C . GLU A 1 89 ? 9.106 6.122 -21.943 1.00 92.94 89 GLU A C 1
ATOM 692 O O . GLU A 1 89 ? 8.951 6.715 -20.877 1.00 92.94 89 GLU A O 1
ATOM 697 N N . GLU A 1 90 ? 8.078 5.610 -22.623 1.00 93.31 90 GLU A N 1
ATOM 698 C CA . GLU A 1 90 ? 6.693 5.711 -22.164 1.00 93.31 90 GLU A CA 1
ATOM 699 C C . GLU A 1 90 ? 6.462 4.922 -20.874 1.00 93.31 90 GLU A C 1
ATOM 701 O O . GLU A 1 90 ? 5.923 5.458 -19.907 1.00 93.31 90 GLU A O 1
ATOM 706 N N . GLU A 1 91 ? 6.936 3.679 -20.812 1.00 91.19 91 GLU A N 1
ATOM 707 C CA . GLU A 1 91 ? 6.843 2.857 -19.604 1.00 91.19 91 GLU A CA 1
ATOM 708 C C . GLU A 1 91 ? 7.625 3.469 -18.438 1.00 91.19 91 GLU A C 1
ATOM 710 O O . GLU A 1 91 ? 7.151 3.453 -17.301 1.00 91.19 91 GLU A O 1
ATOM 715 N N . SER A 1 92 ? 8.777 4.084 -18.713 1.00 92.12 92 SER A N 1
ATOM 716 C CA . SER A 1 92 ? 9.549 4.828 -17.715 1.00 92.12 92 SER A CA 1
ATOM 717 C C . SER A 1 92 ? 8.750 6.007 -17.144 1.00 92.12 92 SER A C 1
ATOM 719 O O . SER A 1 92 ? 8.687 6.180 -15.923 1.00 92.12 92 SER A O 1
ATOM 721 N N . ARG A 1 93 ? 8.053 6.774 -17.998 1.00 92.69 93 ARG A N 1
ATOM 722 C CA . ARG A 1 93 ? 7.134 7.839 -17.553 1.00 92.69 93 ARG A CA 1
ATOM 723 C C . ARG A 1 93 ? 5.975 7.286 -16.722 1.00 92.69 93 ARG A C 1
ATOM 725 O O . ARG A 1 93 ? 5.640 7.871 -15.691 1.00 92.69 93 ARG A O 1
ATOM 732 N N . CYS A 1 94 ? 5.390 6.154 -17.117 1.00 93.31 94 CYS A N 1
ATOM 733 C CA . CYS A 1 94 ? 4.336 5.498 -16.339 1.00 93.31 94 CYS A CA 1
ATOM 734 C C . CYS A 1 94 ? 4.830 5.063 -14.954 1.00 93.31 94 CYS A C 1
ATOM 736 O O . CYS A 1 94 ? 4.160 5.338 -13.959 1.00 93.31 94 CYS A O 1
ATOM 738 N N . ILE A 1 95 ? 6.010 4.439 -14.869 1.00 90.88 95 ILE A N 1
ATOM 739 C CA . ILE A 1 95 ? 6.619 4.042 -13.593 1.00 90.88 95 ILE A CA 1
ATOM 740 C C . ILE A 1 95 ? 6.822 5.265 -12.696 1.00 90.88 95 ILE A C 1
ATOM 742 O O . ILE A 1 95 ? 6.454 5.218 -11.522 1.00 90.88 95 ILE A O 1
ATOM 746 N N . GLN A 1 96 ? 7.356 6.368 -13.229 1.00 90.25 96 GLN A N 1
ATOM 747 C CA . GLN A 1 96 ? 7.548 7.602 -12.458 1.00 90.25 96 GLN A CA 1
ATOM 748 C C . GLN A 1 96 ? 6.222 8.140 -11.907 1.00 90.25 96 GLN A C 1
ATOM 750 O O . GLN A 1 96 ? 6.125 8.407 -10.708 1.00 90.25 96 GLN A O 1
ATOM 755 N N . ALA A 1 97 ? 5.176 8.202 -12.735 1.00 93.19 97 ALA A N 1
ATOM 756 C CA . ALA A 1 97 ? 3.847 8.626 -12.297 1.00 93.19 97 ALA A CA 1
ATOM 757 C C . ALA A 1 97 ? 3.274 7.710 -11.197 1.00 93.19 97 ALA A C 1
ATOM 759 O O . ALA A 1 97 ? 2.717 8.191 -10.209 1.00 93.19 97 ALA A O 1
ATOM 760 N N . TYR A 1 98 ? 3.451 6.389 -11.315 1.00 93.69 98 TYR A N 1
ATOM 761 C CA . TYR A 1 98 ? 3.032 5.439 -10.280 1.00 93.69 98 TYR A CA 1
ATOM 762 C C . TYR A 1 98 ? 3.814 5.621 -8.978 1.00 93.69 98 TYR A C 1
ATOM 764 O O . TYR A 1 98 ? 3.222 5.579 -7.899 1.00 93.69 98 TYR A O 1
ATOM 772 N N . MET A 1 99 ? 5.126 5.857 -9.049 1.00 90.44 99 MET A N 1
ATOM 773 C CA . MET A 1 99 ? 5.952 6.127 -7.871 1.00 90.44 99 MET A CA 1
ATOM 774 C C . MET A 1 99 ? 5.530 7.416 -7.154 1.00 90.44 99 MET A C 1
ATOM 776 O O . MET A 1 99 ? 5.466 7.436 -5.920 1.00 90.44 99 MET A O 1
ATOM 780 N N . GLU A 1 100 ? 5.206 8.472 -7.901 1.00 92.88 100 GLU A N 1
ATOM 781 C CA . GLU A 1 100 ? 4.676 9.723 -7.349 1.00 92.88 100 GLU A CA 1
ATOM 782 C C . GLU A 1 100 ? 3.314 9.514 -6.674 1.00 92.88 100 GLU A C 1
ATOM 784 O O . GLU A 1 100 ? 3.119 9.947 -5.533 1.00 92.88 100 GLU A O 1
ATOM 789 N N . GLU A 1 101 ? 2.397 8.786 -7.320 1.00 96.19 101 GLU A N 1
ATOM 790 C CA . GLU A 1 101 ? 1.089 8.450 -6.745 1.00 96.19 101 GLU A CA 1
ATOM 791 C C . GLU A 1 101 ? 1.253 7.630 -5.452 1.00 96.19 101 GLU A C 1
ATOM 793 O O . GLU A 1 101 ? 0.651 7.959 -4.425 1.00 96.19 101 GLU A O 1
ATOM 798 N N . ILE A 1 102 ? 2.127 6.614 -5.448 1.00 93.06 102 ILE A N 1
ATOM 799 C CA . ILE A 1 102 ? 2.455 5.832 -4.244 1.00 93.06 102 ILE A CA 1
ATOM 800 C C . ILE A 1 102 ? 2.954 6.753 -3.129 1.00 93.06 102 ILE A C 1
ATOM 802 O O . ILE A 1 102 ? 2.525 6.611 -1.981 1.00 93.06 102 ILE A O 1
ATOM 806 N N . HIS A 1 103 ? 3.851 7.694 -3.435 1.00 92.19 103 HIS A N 1
ATOM 807 C CA . HIS A 1 103 ? 4.378 8.618 -2.434 1.00 92.19 103 HIS A CA 1
ATOM 808 C C . HIS A 1 103 ? 3.260 9.447 -1.788 1.00 92.19 103 HIS A C 1
ATOM 810 O O . HIS A 1 103 ? 3.172 9.508 -0.559 1.00 92.19 103 HIS A O 1
ATOM 816 N N . GLN A 1 104 ? 2.372 10.031 -2.594 1.00 94.50 104 GLN A N 1
ATOM 817 C CA . GLN A 1 104 ? 1.240 10.822 -2.104 1.00 94.50 104 GLN A CA 1
ATOM 818 C C . GLN A 1 104 ? 0.275 9.977 -1.261 1.00 94.50 104 GLN A C 1
ATOM 820 O O . GLN A 1 104 ? -0.103 10.368 -0.153 1.00 94.50 104 GLN A O 1
ATOM 825 N N . LEU A 1 105 ? -0.075 8.778 -1.737 1.00 95.31 105 LEU A N 1
ATOM 826 C CA . LEU A 1 105 ? -0.946 7.854 -1.012 1.00 95.31 105 LEU A CA 1
ATOM 827 C C . LEU A 1 105 ? -0.346 7.451 0.336 1.00 95.31 105 LEU A C 1
ATOM 829 O O . LEU A 1 105 ? -1.064 7.430 1.336 1.00 95.31 105 LEU A O 1
ATOM 833 N N . ARG A 1 106 ? 0.966 7.193 0.398 1.00 92.88 106 ARG A N 1
ATOM 834 C CA . ARG A 1 106 ? 1.669 6.888 1.653 1.00 92.88 106 ARG A CA 1
ATOM 835 C C . ARG A 1 106 ? 1.584 8.037 2.650 1.00 92.88 106 ARG A C 1
ATOM 837 O O . ARG A 1 106 ? 1.352 7.785 3.831 1.00 92.88 106 ARG A O 1
ATOM 844 N N . GLN A 1 107 ? 1.731 9.286 2.204 1.00 93.31 107 GLN A N 1
ATOM 845 C CA . GLN A 1 107 ? 1.564 10.448 3.087 1.00 93.31 107 GLN A CA 1
ATOM 846 C C . GLN A 1 107 ? 0.138 10.529 3.634 1.00 93.31 107 GLN A C 1
ATOM 848 O O . GLN A 1 107 ? -0.045 10.676 4.841 1.00 93.31 107 GLN A O 1
ATOM 853 N N . HIS A 1 108 ? -0.872 10.341 2.783 1.00 94.69 108 HIS A N 1
ATOM 854 C CA . HIS A 1 108 ? -2.271 10.342 3.214 1.00 94.69 108 HIS A CA 1
ATOM 855 C C . HIS A 1 108 ? -2.593 9.204 4.188 1.00 94.69 108 HIS A C 1
ATOM 857 O O . HIS A 1 108 ? -3.314 9.420 5.158 1.00 94.69 108 HIS A O 1
ATOM 863 N N . VAL A 1 109 ? -2.055 8.002 3.963 1.00 94.25 109 VAL A N 1
ATOM 864 C CA . VAL A 1 109 ? -2.214 6.872 4.891 1.00 94.25 109 VAL A CA 1
ATOM 865 C C . VAL A 1 109 ? -1.562 7.188 6.234 1.00 94.25 109 VAL A C 1
ATOM 867 O O . VAL A 1 109 ? -2.202 7.018 7.268 1.00 94.25 109 VAL A O 1
ATOM 870 N N . LYS A 1 110 ? -0.329 7.710 6.239 1.00 91.81 110 LYS A N 1
ATOM 871 C CA . LYS A 1 110 ? 0.373 8.098 7.472 1.00 91.81 110 LYS A CA 1
ATOM 872 C C . LYS A 1 110 ? -0.392 9.161 8.254 1.00 91.81 110 LYS A C 1
ATOM 874 O O . LYS A 1 110 ? -0.586 9.000 9.453 1.00 91.81 110 LYS A O 1
ATOM 879 N N . GLN A 1 111 ? -0.842 10.217 7.581 1.00 92.31 111 GLN A N 1
ATOM 880 C CA . GLN A 1 111 ? -1.623 11.289 8.199 1.00 92.31 111 GLN A CA 1
ATOM 881 C C . GLN A 1 111 ? -2.970 10.783 8.719 1.00 92.31 111 GLN A C 1
ATOM 883 O O . GLN A 1 111 ? -3.366 11.145 9.821 1.00 92.31 111 GLN A O 1
ATOM 888 N N . GLY A 1 112 ? -3.653 9.927 7.954 1.00 92.44 112 GLY A N 1
ATOM 889 C CA . GLY A 1 112 ? -4.921 9.330 8.361 1.00 92.44 112 GLY A CA 1
ATOM 890 C C . GLY A 1 112 ? -4.768 8.438 9.590 1.00 92.44 112 GLY A C 1
ATOM 891 O O . GLY A 1 112 ? -5.523 8.581 10.542 1.00 92.44 112 GLY A O 1
ATOM 892 N N . LEU A 1 113 ? -3.759 7.563 9.613 1.00 92.25 113 LEU A N 1
ATOM 893 C CA . LEU A 1 113 ? -3.491 6.692 10.760 1.00 92.25 113 LEU A CA 1
ATOM 894 C C . LEU A 1 113 ? -3.032 7.474 11.997 1.00 92.25 113 LEU A C 1
ATOM 896 O O . LEU A 1 113 ? -3.432 7.131 13.105 1.00 92.25 113 LEU A O 1
ATOM 900 N N . ALA A 1 114 ? -2.272 8.560 11.822 1.00 90.06 114 ALA A N 1
ATOM 901 C CA . ALA A 1 114 ? -1.816 9.399 12.932 1.00 90.06 114 ALA A CA 1
ATOM 902 C C . ALA A 1 114 ? -2.969 10.024 13.740 1.00 90.06 114 ALA A C 1
ATOM 904 O O . ALA A 1 114 ? -2.817 10.294 14.929 1.00 90.06 114 ALA A O 1
ATOM 905 N N . GLN A 1 115 ? -4.145 10.210 13.132 1.00 89.19 115 GLN A N 1
ATOM 906 C CA . GLN A 1 115 ? -5.336 10.702 13.837 1.00 89.19 115 GLN A CA 1
ATOM 907 C C . GLN A 1 115 ? -5.832 9.718 14.904 1.00 89.19 115 GLN A C 1
ATOM 909 O O . GLN A 1 115 ? -6.467 10.133 15.871 1.00 89.19 115 GLN A O 1
ATOM 914 N N . PHE A 1 116 ? -5.511 8.431 14.757 1.00 87.94 116 PHE A N 1
ATOM 915 C CA . PHE A 1 116 ? -5.884 7.380 15.699 1.00 87.94 116 PHE A CA 1
ATOM 916 C C . PHE A 1 116 ? -4.807 7.122 16.755 1.00 87.94 116 PHE A C 1
ATOM 918 O O . PHE A 1 116 ? -5.111 6.495 17.768 1.00 87.94 116 PHE A O 1
ATOM 925 N N . ASP A 1 117 ? -3.583 7.636 16.586 1.00 82.31 117 ASP A N 1
ATOM 926 C CA . ASP A 1 117 ? -2.499 7.463 17.563 1.00 82.31 117 ASP A CA 1
ATOM 927 C C . ASP A 1 117 ? -2.886 8.034 18.945 1.00 82.31 117 ASP A C 1
ATOM 929 O O . ASP A 1 117 ? -2.496 7.489 19.973 1.00 82.31 117 ASP A O 1
ATOM 933 N N . THR A 1 118 ? -3.712 9.087 19.000 1.00 74.62 118 THR A N 1
ATOM 934 C CA . THR A 1 118 ? -4.225 9.665 20.259 1.00 74.62 118 THR A CA 1
ATOM 935 C C . THR A 1 118 ? -5.200 8.736 20.985 1.00 74.62 118 THR A C 1
ATOM 937 O O . THR A 1 118 ? -5.189 8.663 22.211 1.00 74.62 118 THR A O 1
ATOM 940 N N . ILE A 1 119 ? -6.007 7.987 20.232 1.00 72.25 119 ILE A N 1
ATOM 941 C CA . ILE A 1 119 ? -6.976 7.008 20.747 1.00 72.25 119 ILE A CA 1
ATOM 942 C C . ILE A 1 119 ? -6.253 5.717 21.159 1.00 72.25 119 ILE A C 1
ATOM 944 O O . ILE A 1 119 ? -6.635 5.053 22.124 1.00 72.25 119 ILE A O 1
ATOM 948 N N . VAL A 1 120 ? -5.190 5.370 20.434 1.00 70.62 120 VAL A N 1
ATOM 949 C CA . VAL A 1 120 ? -4.358 4.178 20.637 1.00 70.62 120 VAL A CA 1
ATOM 950 C C . VAL A 1 120 ? -3.326 4.372 21.761 1.00 70.62 120 VAL A C 1
ATOM 952 O O . VAL A 1 120 ? -2.966 3.398 22.417 1.00 70.62 120 VAL A O 1
ATOM 955 N N . GLY A 1 121 ? -2.875 5.604 22.019 1.00 60.38 121 GLY A N 1
ATOM 956 C CA . GLY A 1 121 ? -1.770 5.925 22.932 1.00 60.38 121 GLY A CA 1
ATOM 957 C C . GLY A 1 121 ? -2.133 6.281 24.381 1.00 60.38 121 GLY A C 1
ATOM 958 O O . GLY A 1 121 ? -1.222 6.473 25.182 1.00 60.38 121 GLY A O 1
ATOM 959 N N . GLN A 1 122 ? -3.412 6.384 24.757 1.00 48.16 122 GLN A N 1
ATOM 960 C CA . GLN A 1 122 ? -3.793 6.633 26.160 1.00 48.16 122 GLN A CA 1
ATOM 961 C C . GLN A 1 122 ? -3.817 5.320 26.957 1.00 48.16 122 GLN A C 1
ATOM 963 O O . GLN A 1 122 ? -4.648 4.489 26.630 1.00 48.16 122 GLN A O 1
ATOM 968 N N . PRO A 1 123 ? -2.939 5.069 27.938 1.00 48.88 123 PRO A N 1
ATOM 969 C CA . PRO A 1 123 ? -2.901 3.796 28.669 1.00 48.88 123 PRO A CA 1
ATOM 970 C C . PRO A 1 123 ? -4.253 3.387 29.267 1.00 48.88 123 PRO A C 1
ATOM 972 O O . PRO A 1 123 ? -4.993 4.283 29.731 1.00 48.88 123 PRO A O 1
#

pLDDT: mean 82.49, std 15.09, range [46.12, 96.38]